Pro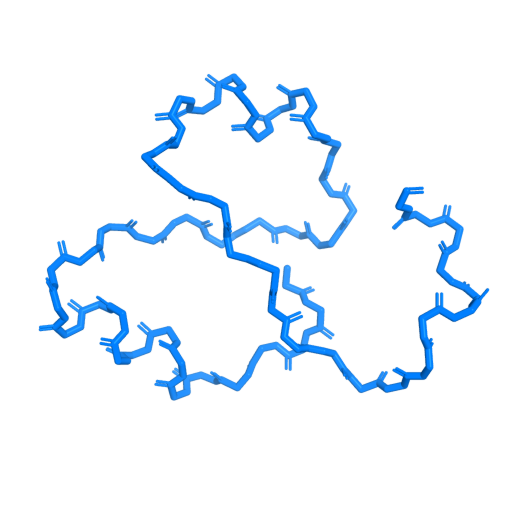tein AF-A0A3C1PW21-F1 (afdb_monomer_lite)

Structure (mmCIF, N/CA/C/O backbone):
data_AF-A0A3C1PW21-F1
#
_entry.id   AF-A0A3C1PW21-F1
#
loop_
_atom_site.group_PDB
_atom_site.id
_atom_site.type_symbol
_atom_site.label_atom_id
_atom_site.label_alt_id
_atom_site.label_comp_id
_atom_site.label_asym_id
_atom_site.label_entity_id
_atom_site.label_seq_id
_atom_site.pdbx_PDB_ins_code
_atom_site.Cartn_x
_atom_site.Cartn_y
_atom_site.Cartn_z
_atom_site.occupancy
_atom_site.B_iso_or_equiv
_atom_site.auth_seq_id
_atom_site.auth_comp_id
_atom_site.auth_asym_id
_atom_site.auth_atom_id
_atom_site.pdbx_PDB_model_num
ATOM 1 N N . ASP A 1 1 ? 4.411 2.021 -0.586 1.00 59.12 1 ASP A N 1
ATOM 2 C CA . ASP A 1 1 ? 3.990 1.734 -1.967 1.00 59.12 1 ASP A CA 1
ATOM 3 C C . ASP A 1 1 ? 5.184 1.135 -2.680 1.00 59.12 1 ASP A C 1
ATOM 5 O O . ASP A 1 1 ? 6.187 1.815 -2.860 1.00 59.12 1 ASP A O 1
ATOM 9 N N . PHE A 1 2 ? 5.096 -0.152 -2.986 1.00 54.97 2 PHE A N 1
ATOM 10 C CA . PHE A 1 2 ? 6.122 -0.896 -3.711 1.00 54.97 2 PHE A CA 1
ATOM 11 C C . PHE A 1 2 ? 5.814 -0.977 -5.218 1.00 54.97 2 PHE A C 1
ATOM 13 O O . PHE A 1 2 ? 6.559 -1.607 -5.954 1.00 54.97 2 PHE A O 1
ATOM 20 N N . GLY A 1 3 ? 4.730 -0.356 -5.699 1.00 55.06 3 GLY A N 1
ATOM 21 C CA . GLY A 1 3 ? 4.147 -0.586 -7.025 1.00 55.06 3 GLY A CA 1
ATOM 22 C C . GLY A 1 3 ? 2.739 -1.178 -6.930 1.00 55.06 3 GLY A C 1
ATOM 23 O O . GLY A 1 3 ? 2.379 -2.108 -7.664 1.00 55.06 3 GLY A O 1
ATOM 24 N N . VAL A 1 4 ? 1.937 -0.667 -5.994 1.00 60.25 4 VAL A N 1
ATOM 25 C CA . VAL A 1 4 ? 0.605 -1.186 -5.701 1.00 60.25 4 VAL A CA 1
ATOM 26 C C . VAL A 1 4 ? -0.308 -1.018 -6.910 1.00 60.25 4 VAL A C 1
ATOM 28 O O . VAL A 1 4 ? -0.436 0.060 -7.501 1.00 60.25 4 VAL A O 1
ATOM 31 N N . LYS A 1 5 ? -1.007 -2.090 -7.297 1.00 65.06 5 LYS A N 1
ATOM 32 C CA . LYS A 1 5 ? -2.075 -1.955 -8.290 1.00 65.06 5 LYS A CA 1
ATOM 33 C C . LYS A 1 5 ? -3.172 -1.092 -7.671 1.00 65.06 5 LYS A C 1
ATOM 35 O O . LYS A 1 5 ? -3.784 -1.496 -6.685 1.00 65.06 5 LYS A O 1
ATOM 40 N N . ARG A 1 6 ? -3.477 0.055 -8.292 1.00 67.31 6 ARG A N 1
ATOM 41 C CA . ARG A 1 6 ? -4.536 1.003 -7.871 1.00 67.31 6 ARG A CA 1
ATOM 42 C C . ARG A 1 6 ? -5.883 0.335 -7.559 1.00 67.31 6 ARG A C 1
ATOM 44 O O . ARG A 1 6 ? -6.663 0.854 -6.770 1.00 67.31 6 ARG A O 1
ATOM 51 N N . ASN A 1 7 ? -6.143 -0.836 -8.142 1.00 68.44 7 ASN A N 1
ATOM 52 C CA . ASN A 1 7 ? -7.350 -1.607 -7.881 1.00 68.44 7 ASN A CA 1
ATOM 53 C C . ASN A 1 7 ? -7.455 -2.136 -6.436 1.00 68.44 7 ASN A C 1
ATOM 55 O O . ASN A 1 7 ? -8.559 -2.231 -5.918 1.00 68.44 7 ASN A O 1
ATOM 59 N N . ILE A 1 8 ? -6.334 -2.446 -5.778 1.00 73.12 8 ILE A N 1
ATOM 60 C CA . ILE A 1 8 ? -6.319 -2.922 -4.385 1.00 73.12 8 ILE A CA 1
ATOM 61 C C . ILE A 1 8 ? -6.720 -1.789 -3.439 1.00 73.12 8 ILE A C 1
ATOM 63 O O . ILE A 1 8 ? -7.599 -1.972 -2.603 1.00 73.12 8 ILE A O 1
ATOM 67 N N . LEU A 1 9 ? -6.137 -0.600 -3.631 1.00 73.38 9 LEU A N 1
ATOM 68 C CA . LEU A 1 9 ? -6.501 0.592 -2.861 1.00 73.38 9 LEU A CA 1
ATOM 69 C C . LEU A 1 9 ? -7.980 0.937 -3.051 1.00 73.38 9 LEU A C 1
ATOM 71 O O . LEU A 1 9 ? -8.673 1.201 -2.079 1.00 73.38 9 LEU A O 1
ATOM 75 N N . ARG A 1 10 ? -8.486 0.845 -4.288 1.00 77.31 10 ARG A N 1
ATOM 76 C CA . ARG A 1 10 ? -9.911 1.044 -4.574 1.00 77.31 10 ARG A CA 1
ATOM 77 C C . ARG A 1 10 ? -10.797 0.040 -3.833 1.00 77.31 10 ARG A C 1
ATOM 79 O O . ARG A 1 10 ? -11.759 0.442 -3.201 1.00 77.31 10 ARG A O 1
ATOM 86 N N . MET A 1 11 ? -10.453 -1.249 -3.853 1.00 77.50 11 MET A N 1
ATOM 87 C CA . MET A 1 11 ? -11.227 -2.283 -3.153 1.00 77.50 11 MET A CA 1
ATOM 88 C C . MET A 1 11 ? -11.222 -2.130 -1.626 1.00 77.50 11 MET A C 1
ATOM 90 O O . MET A 1 11 ? -12.189 -2.538 -0.980 1.00 77.50 11 MET A O 1
ATOM 94 N N . LEU A 1 12 ? -10.139 -1.605 -1.051 1.00 76.75 12 LEU A N 1
ATOM 95 C CA . LEU A 1 12 ? -10.047 -1.308 0.378 1.00 76.75 12 LEU A CA 1
ATOM 96 C C . LEU A 1 12 ? -10.842 -0.038 0.731 1.00 76.75 12 LEU A C 1
ATOM 98 O O . LEU A 1 12 ? -11.607 -0.055 1.691 1.00 76.75 12 LEU A O 1
ATOM 102 N N . ALA A 1 13 ? -10.754 1.011 -0.090 1.00 79.94 13 ALA A N 1
ATOM 103 C CA . ALA A 1 13 ? -11.540 2.232 0.082 1.00 79.94 13 ALA A CA 1
ATOM 104 C C . ALA A 1 13 ? -13.054 1.969 -0.045 1.00 79.94 13 ALA A C 1
ATOM 106 O O . ALA A 1 13 ? -13.831 2.451 0.774 1.00 79.94 13 ALA A O 1
ATOM 107 N N . ASP A 1 14 ? -13.477 1.122 -0.993 1.00 79.88 14 ASP A N 1
ATOM 108 C CA . ASP A 1 14 ? -14.883 0.714 -1.165 1.00 79.88 14 ASP A CA 1
ATOM 109 C C . ASP A 1 14 ? -15.440 -0.049 0.052 1.00 79.88 14 ASP A C 1
ATOM 111 O O . ASP A 1 14 ? -16.651 -0.114 0.253 1.00 79.88 14 ASP A O 1
ATOM 115 N N . ARG A 1 15 ? -14.566 -0.638 0.880 1.00 80.75 15 ARG A N 1
ATOM 116 C CA . ARG A 1 15 ? -14.940 -1.303 2.141 1.00 80.75 15 ARG A CA 1
ATOM 117 C C . ARG A 1 15 ? -14.993 -0.342 3.332 1.00 80.75 15 ARG A C 1
ATOM 119 O O . ARG A 1 15 ? -15.255 -0.790 4.443 1.00 80.75 15 ARG A O 1
ATOM 126 N N . GLY A 1 16 ? -14.775 0.954 3.104 1.00 78.75 16 GLY A N 1
ATOM 127 C CA . GLY A 1 16 ? -14.778 1.982 4.142 1.00 78.75 16 GLY A CA 1
ATOM 128 C C . GLY A 1 16 ? -13.473 2.075 4.930 1.00 78.75 16 GLY A C 1
ATOM 129 O O . GLY A 1 16 ? -13.473 2.647 6.015 1.00 78.75 16 GLY A O 1
ATOM 130 N N . CYS A 1 17 ? -12.371 1.513 4.422 1.00 75.50 17 CYS A N 1
ATOM 131 C CA . CYS A 1 17 ? -11.062 1.698 5.042 1.00 75.50 17 CYS A CA 1
ATOM 132 C C . CYS A 1 17 ? -10.502 3.076 4.675 1.00 75.50 17 CYS A C 1
ATOM 134 O O . CYS A 1 17 ? -10.400 3.401 3.489 1.00 75.50 17 CYS A O 1
ATOM 136 N N . ASP A 1 18 ? -10.096 3.852 5.680 1.00 78.81 18 ASP A N 1
ATOM 137 C CA . ASP A 1 18 ? -9.255 5.028 5.467 1.00 78.81 18 ASP A CA 1
ATOM 138 C C . ASP A 1 18 ? -7.813 4.564 5.215 1.00 78.81 18 ASP A C 1
ATOM 140 O O . ASP A 1 18 ? -7.274 3.735 5.951 1.00 78.81 18 ASP A O 1
ATOM 144 N N . LEU A 1 19 ? -7.218 5.010 4.110 1.00 78.50 19 LEU A N 1
ATOM 145 C CA . LEU A 1 19 ? -5.967 4.455 3.592 1.00 78.50 19 LEU A CA 1
ATOM 146 C C . LEU A 1 19 ? -4.887 5.525 3.525 1.00 78.50 19 LEU A C 1
ATOM 148 O O . LEU A 1 19 ? -4.897 6.386 2.645 1.00 78.50 19 LEU A O 1
ATOM 152 N N . THR A 1 20 ? -3.877 5.378 4.376 1.00 81.19 20 THR A N 1
ATOM 153 C CA . THR A 1 20 ? -2.663 6.196 4.331 1.00 81.19 20 THR A CA 1
ATOM 154 C C . THR A 1 20 ? -1.578 5.462 3.550 1.00 81.19 20 THR A C 1
ATOM 156 O O . THR A 1 20 ? -0.995 4.484 4.021 1.00 81.19 20 THR A O 1
ATOM 159 N N . VAL A 1 21 ? -1.301 5.920 2.326 1.00 79.19 21 VAL A N 1
ATOM 160 C CA . VAL A 1 21 ? -0.247 5.341 1.481 1.00 79.19 21 VAL A CA 1
ATOM 161 C C .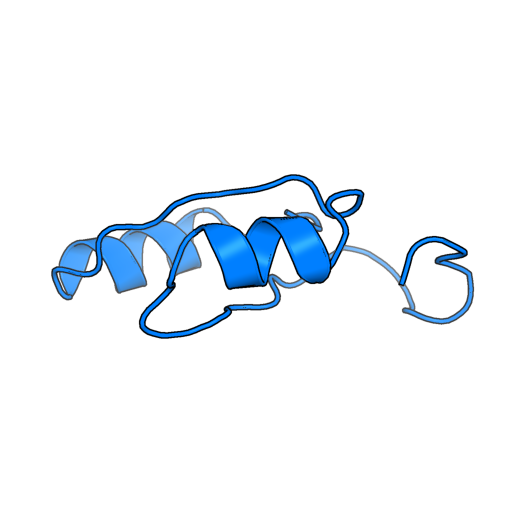 VAL A 1 21 ? 1.088 6.007 1.801 1.00 79.19 21 VAL A C 1
ATOM 163 O O . VAL A 1 21 ? 1.305 7.169 1.468 1.00 79.19 21 VAL A O 1
ATOM 166 N N . VAL A 1 22 ? 1.998 5.248 2.409 1.00 78.19 22 VAL A N 1
ATOM 167 C CA . VAL A 1 22 ? 3.370 5.686 2.706 1.00 78.19 22 VAL A CA 1
ATOM 168 C C . VAL A 1 22 ? 4.377 5.078 1.718 1.00 78.19 22 VAL A C 1
ATOM 170 O O . VAL A 1 22 ? 4.112 4.002 1.165 1.00 78.19 22 VAL A O 1
ATOM 173 N N . PRO A 1 23 ? 5.520 5.735 1.441 1.00 76.19 23 PRO A N 1
ATOM 174 C CA . PRO A 1 23 ? 6.620 5.153 0.670 1.00 76.19 23 PRO A CA 1
ATOM 175 C C . PRO A 1 23 ? 7.088 3.796 1.218 1.00 76.19 23 PRO A C 1
ATOM 177 O O . PRO A 1 23 ? 6.957 3.508 2.401 1.00 76.19 23 PRO A O 1
ATOM 180 N N . ALA A 1 24 ? 7.663 2.950 0.356 1.00 71.12 24 ALA A N 1
ATOM 181 C CA . ALA A 1 24 ? 8.365 1.738 0.801 1.00 71.12 24 ALA A CA 1
ATOM 182 C C . ALA A 1 24 ? 9.505 2.064 1.778 1.00 71.12 24 ALA A C 1
ATOM 184 O O . ALA A 1 24 ? 9.794 1.295 2.686 1.00 71.12 24 ALA A O 1
ATOM 185 N N . THR A 1 25 ? 10.103 3.246 1.601 1.00 72.00 25 THR A N 1
ATOM 186 C CA . THR A 1 25 ? 11.184 3.765 2.428 1.00 72.00 25 THR A CA 1
ATOM 187 C C . THR A 1 25 ? 10.710 4.431 3.726 1.00 72.00 25 THR A C 1
ATOM 189 O O . THR A 1 25 ? 11.353 5.373 4.189 1.00 72.00 25 THR A O 1
ATOM 192 N N . THR A 1 26 ? 9.556 4.049 4.269 1.00 77.31 26 THR A N 1
ATOM 193 C CA . THR A 1 26 ? 9.064 4.585 5.544 1.00 77.31 26 THR A CA 1
ATOM 194 C C . THR A 1 26 ? 9.395 3.595 6.655 1.00 77.31 26 THR A C 1
ATOM 196 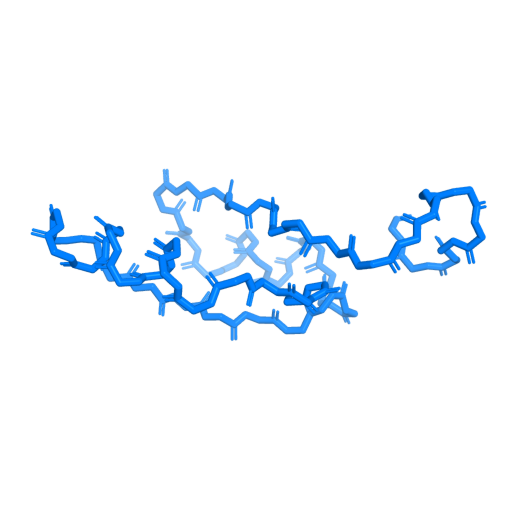O O . THR A 1 26 ? 9.031 2.422 6.539 1.00 77.31 26 THR A O 1
ATOM 199 N N . PRO A 1 27 ? 10.075 4.026 7.731 1.00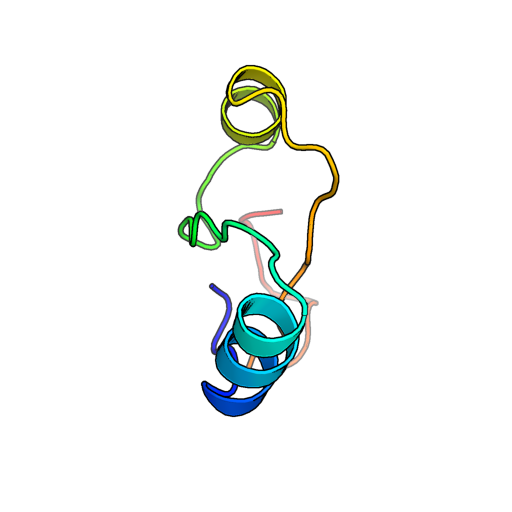 79.94 27 PRO A N 1
ATOM 200 C CA . PRO A 1 27 ? 10.469 3.113 8.788 1.00 79.94 27 PRO A CA 1
ATOM 201 C C . PRO A 1 27 ? 9.241 2.650 9.574 1.00 79.94 27 PRO A C 1
ATOM 203 O O . PRO A 1 27 ? 8.278 3.395 9.771 1.00 79.94 27 PRO A O 1
ATOM 206 N N . ALA A 1 28 ? 9.291 1.415 10.075 1.00 77.38 28 ALA A N 1
ATOM 207 C CA . ALA A 1 28 ? 8.187 0.823 10.828 1.00 77.38 28 ALA A CA 1
ATOM 208 C C . ALA A 1 28 ? 7.805 1.642 12.075 1.00 77.38 28 ALA A C 1
ATOM 210 O O . ALA A 1 28 ? 6.638 1.655 12.458 1.00 77.38 28 ALA A O 1
ATOM 211 N N . SER A 1 29 ? 8.760 2.358 12.680 1.00 83.38 29 SER A N 1
ATOM 212 C CA . SER A 1 29 ? 8.511 3.261 13.811 1.00 83.38 29 SER A CA 1
ATOM 213 C C . SER A 1 29 ? 7.494 4.349 13.481 1.00 83.38 29 SER A C 1
ATOM 215 O O . SER A 1 29 ? 6.607 4.619 14.285 1.00 83.38 29 SER A O 1
ATOM 217 N N . ASP A 1 30 ? 7.595 4.937 12.290 1.00 82.00 30 ASP A N 1
ATOM 218 C CA . ASP A 1 30 ? 6.728 6.034 11.868 1.00 82.00 30 ASP A CA 1
ATOM 219 C C . ASP A 1 30 ? 5.341 5.498 11.513 1.00 82.00 30 ASP A C 1
ATOM 221 O O . ASP A 1 30 ? 4.335 6.121 11.835 1.00 82.00 30 ASP A O 1
ATOM 225 N N . ILE A 1 31 ? 5.281 4.299 10.922 1.00 82.88 31 ILE A N 1
ATOM 226 C CA . ILE A 1 31 ? 4.020 3.608 10.624 1.00 82.88 31 ILE A CA 1
ATOM 227 C C . ILE A 1 31 ? 3.290 3.257 11.921 1.00 82.88 31 ILE A C 1
ATOM 229 O O . ILE A 1 31 ? 2.097 3.505 12.033 1.00 82.88 31 ILE A O 1
ATOM 233 N N . LEU A 1 32 ? 3.992 2.721 12.921 1.00 82.25 32 LEU A N 1
ATOM 234 C CA . LEU A 1 32 ? 3.397 2.404 14.221 1.00 82.25 32 LEU A CA 1
ATOM 235 C C . LEU A 1 32 ? 2.956 3.667 14.973 1.00 82.25 32 LEU A C 1
ATOM 237 O O . LEU A 1 32 ? 1.913 3.649 15.620 1.00 82.25 32 LEU A O 1
ATOM 241 N N . ALA A 1 33 ? 3.693 4.776 14.848 1.00 87.31 33 ALA A N 1
ATOM 242 C CA . ALA A 1 33 ? 3.318 6.059 15.443 1.00 87.31 33 ALA A CA 1
ATOM 243 C C . ALA A 1 33 ? 2.026 6.652 14.850 1.00 87.31 33 ALA A C 1
ATOM 245 O O . AL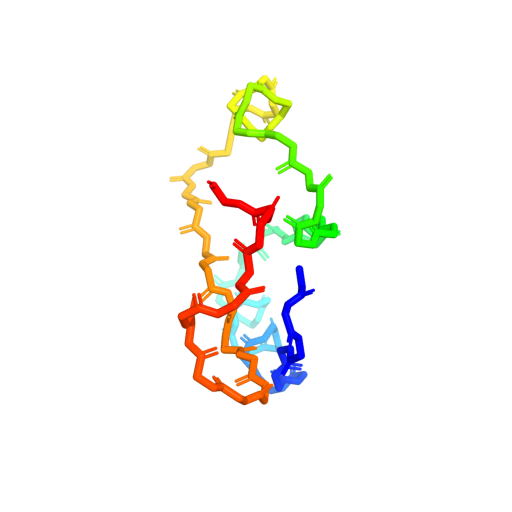A A 1 33 ? 1.356 7.439 15.517 1.00 87.31 33 ALA A O 1
ATOM 246 N N . MET A 1 34 ? 1.645 6.257 13.631 1.00 81.44 34 MET A N 1
ATOM 247 C CA . MET A 1 34 ? 0.367 6.641 13.016 1.00 81.44 34 MET A CA 1
ATOM 248 C C . MET A 1 34 ? -0.839 5.896 13.609 1.00 81.44 34 MET A C 1
ATOM 250 O O . MET A 1 34 ? -1.965 6.183 13.214 1.00 81.44 34 MET A O 1
ATOM 254 N N . ASN A 1 35 ? -0.624 4.969 14.551 1.00 81.50 35 ASN A N 1
ATOM 255 C CA . ASN A 1 35 ? -1.668 4.153 15.176 1.00 81.50 35 ASN A CA 1
ATOM 256 C C . ASN A 1 35 ? -2.624 3.477 14.159 1.00 81.50 35 ASN A C 1
ATOM 258 O O . ASN A 1 35 ? -3.842 3.611 14.271 1.00 81.50 35 ASN A O 1
ATOM 262 N N . PRO A 1 36 ? -2.104 2.764 13.141 1.00 82.00 36 PRO A N 1
ATOM 263 C CA . PRO A 1 36 ? -2.943 2.151 12.124 1.00 82.00 36 PRO A CA 1
ATOM 264 C C . PRO A 1 36 ? -3.707 0.948 12.688 1.00 82.00 36 PRO A C 1
ATOM 266 O O . PRO A 1 36 ? -3.142 0.129 13.413 1.00 82.00 36 PRO A O 1
ATOM 269 N N . ASP A 1 37 ? -4.958 0.770 12.261 1.00 81.81 37 ASP A N 1
ATOM 270 C CA . ASP A 1 37 ? -5.741 -0.440 12.554 1.00 81.81 37 ASP A CA 1
ATOM 271 C C . ASP A 1 37 ? -5.172 -1.696 11.863 1.00 81.81 37 ASP A C 1
ATOM 273 O O . ASP A 1 37 ? -5.445 -2.829 12.261 1.00 81.81 37 ASP A O 1
ATOM 277 N N . GLY A 1 38 ? -4.359 -1.510 10.818 1.00 78.38 38 GLY A N 1
ATOM 278 C CA . GLY A 1 38 ? -3.674 -2.587 10.114 1.00 78.38 38 GLY A CA 1
ATOM 279 C C . GLY A 1 38 ? -2.656 -2.072 9.100 1.00 78.38 38 GLY A C 1
ATOM 280 O O . GLY A 1 38 ? -2.801 -0.985 8.543 1.00 78.38 38 GLY A O 1
ATOM 281 N N . VAL A 1 39 ? -1.615 -2.867 8.844 1.00 79.50 39 VAL A N 1
ATOM 282 C CA . VAL A 1 39 ? -0.565 -2.542 7.867 1.00 79.50 39 VAL A CA 1
ATOM 283 C C . VAL A 1 39 ? -0.724 -3.431 6.640 1.00 79.50 39 VAL A C 1
ATOM 285 O O . VAL A 1 39 ? -0.731 -4.656 6.743 1.00 79.50 39 VAL A O 1
ATOM 288 N N . PHE A 1 40 ? -0.829 -2.809 5.465 1.00 75.94 40 PHE A N 1
ATOM 289 C CA . PHE A 1 40 ? -0.907 -3.509 4.186 1.00 75.94 40 PHE A CA 1
ATOM 290 C C . PHE A 1 40 ? 0.393 -3.332 3.395 1.00 75.94 40 PHE A C 1
ATOM 292 O O . PHE A 1 40 ? 0.722 -2.234 2.944 1.00 75.94 40 PHE A O 1
ATOM 299 N N . LEU A 1 41 ? 1.121 -4.430 3.190 1.00 73.69 41 LEU A N 1
ATOM 300 C CA . LEU A 1 41 ? 2.306 -4.460 2.336 1.00 73.69 41 LEU A CA 1
ATOM 301 C C . LEU A 1 41 ? 1.862 -4.661 0.885 1.00 73.69 41 LEU A C 1
ATOM 303 O O . LEU A 1 41 ? 1.442 -5.746 0.483 1.00 73.69 41 LEU A O 1
ATOM 307 N N . SER A 1 42 ? 1.916 -3.585 0.101 1.00 66.25 42 SER A N 1
ATOM 308 C CA . SER A 1 42 ? 1.550 -3.636 -1.312 1.00 66.25 42 SER A CA 1
ATOM 309 C C . SER A 1 42 ? 2.483 -4.532 -2.116 1.00 66.25 42 SER A C 1
ATOM 311 O O . SER A 1 42 ? 3.688 -4.528 -1.881 1.00 66.25 42 SER A O 1
ATOM 313 N N . ASN A 1 43 ? 1.951 -5.175 -3.155 1.00 64.62 43 ASN A N 1
ATOM 314 C CA . ASN A 1 43 ? 2.772 -5.812 -4.180 1.00 64.62 43 ASN A CA 1
ATOM 315 C C . ASN A 1 43 ? 3.752 -4.797 -4.810 1.00 64.62 43 ASN A C 1
ATOM 317 O O . ASN A 1 43 ? 3.395 -3.632 -4.997 1.00 64.62 43 ASN A O 1
ATOM 321 N N . GLY A 1 44 ? 4.937 -5.259 -5.206 1.00 57.59 44 GLY A N 1
ATOM 322 C CA . GLY A 1 44 ? 5.873 -4.504 -6.040 1.00 57.59 44 GLY A CA 1
ATOM 323 C C . GLY A 1 44 ? 6.347 -5.312 -7.248 1.00 57.59 44 GLY A C 1
ATOM 324 O O . GLY A 1 44 ? 6.157 -6.529 -7.268 1.00 57.59 44 GLY A O 1
ATOM 325 N N . PRO A 1 45 ? 6.885 -4.673 -8.300 1.00 48.25 45 PRO A N 1
ATOM 326 C CA . PRO A 1 45 ? 7.537 -5.380 -9.388 1.00 48.25 45 PRO A CA 1
ATOM 327 C C . PRO A 1 45 ? 8.955 -5.792 -8.959 1.00 48.25 45 PRO A C 1
ATOM 329 O O . PRO A 1 45 ? 9.775 -4.930 -8.656 1.00 48.25 45 PRO A O 1
ATOM 332 N N . GLY A 1 46 ? 9.250 -7.094 -8.978 1.00 54.41 46 GLY A N 1
ATOM 333 C CA . GLY A 1 46 ? 10.593 -7.637 -8.724 1.00 54.41 46 GLY A CA 1
ATOM 334 C C . GLY A 1 46 ? 10.704 -8.518 -7.474 1.00 54.41 46 GLY A C 1
ATOM 335 O O . GLY A 1 46 ? 9.808 -8.525 -6.631 1.00 54.41 46 GLY A O 1
ATOM 336 N N . ASP A 1 47 ? 11.799 -9.282 -7.401 1.00 50.19 47 ASP A N 1
ATOM 337 C CA . ASP A 1 47 ? 12.153 -10.144 -6.264 1.00 50.19 47 ASP A CA 1
ATOM 338 C C . ASP A 1 47 ? 12.477 -9.313 -5.006 1.00 50.19 47 ASP A C 1
ATOM 340 O O . ASP A 1 47 ? 13.118 -8.267 -5.126 1.00 50.19 47 ASP A O 1
ATOM 344 N N . PRO A 1 48 ? 12.091 -9.767 -3.798 1.00 54.78 48 PRO A N 1
ATOM 345 C CA . PRO A 1 48 ? 12.345 -9.068 -2.534 1.00 54.78 48 PRO A CA 1
ATOM 346 C C . PRO A 1 48 ? 13.816 -9.101 -2.072 1.00 54.78 48 PRO A C 1
ATOM 348 O O . PRO A 1 48 ? 14.162 -8.424 -1.106 1.00 54.78 48 PRO A O 1
ATOM 351 N N . GLU A 1 49 ? 14.690 -9.861 -2.740 1.00 53.59 49 GLU A N 1
ATOM 352 C CA . GLU A 1 49 ? 16.078 -10.101 -2.312 1.00 53.59 49 GLU A CA 1
ATOM 353 C C . GLU A 1 49 ? 17.047 -8.893 -2.348 1.00 53.59 49 GLU A C 1
ATOM 355 O O . GLU A 1 49 ? 17.971 -8.893 -1.535 1.00 53.59 49 GLU A O 1
ATOM 360 N N . PRO A 1 50 ? 16.899 -7.838 -3.183 1.00 53.34 50 PRO A N 1
ATOM 361 C CA . PRO A 1 50 ? 17.837 -6.715 -3.190 1.00 53.34 50 PRO A CA 1
ATOM 362 C C . PRO A 1 50 ? 17.264 -5.424 -2.577 1.00 53.34 50 PRO A C 1
ATOM 364 O O . PRO A 1 50 ? 17.781 -4.338 -2.843 1.00 53.34 50 PRO A O 1
ATOM 367 N N . CYS A 1 51 ? 16.202 -5.487 -1.770 1.00 47.66 51 CYS A N 1
ATOM 368 C CA . CYS A 1 51 ? 15.682 -4.299 -1.092 1.00 47.66 51 CYS A CA 1
ATOM 369 C C . CYS A 1 51 ? 16.423 -4.067 0.232 1.00 47.66 51 CYS A C 1
ATOM 371 O O . CYS A 1 51 ? 15.976 -4.491 1.289 1.00 47.66 51 CYS A O 1
ATOM 373 N N . SER A 1 52 ? 17.525 -3.310 0.199 1.00 50.12 52 SER A N 1
ATOM 374 C CA . SER A 1 52 ? 18.222 -2.801 1.399 1.00 50.12 52 SER A CA 1
ATOM 375 C C . SER A 1 52 ? 17.448 -1.689 2.136 1.00 50.12 52 SER A C 1
ATOM 377 O O . SER A 1 52 ? 18.041 -0.830 2.788 1.00 50.12 52 SER A O 1
ATOM 379 N N . TYR A 1 53 ? 16.127 -1.670 1.982 1.00 51.19 53 TYR A N 1
ATOM 380 C CA . TYR A 1 53 ? 15.195 -0.887 2.774 1.00 51.19 53 TYR A CA 1
ATOM 381 C C . TYR A 1 53 ? 14.017 -1.807 3.109 1.00 51.19 53 TYR A C 1
ATOM 383 O O . TYR A 1 53 ? 12.993 -1.803 2.425 1.00 51.19 53 TYR A O 1
ATOM 391 N N . ALA A 1 54 ? 14.221 -2.664 4.101 1.00 43.75 54 ALA A N 1
ATOM 392 C CA . ALA A 1 54 ? 13.207 -3.400 4.846 1.00 43.75 54 ALA A CA 1
ATOM 393 C C . ALA A 1 54 ? 13.847 -3.848 6.164 1.00 43.75 54 ALA A C 1
ATOM 395 O O . ALA A 1 54 ? 15.010 -4.311 6.112 1.00 43.75 54 ALA A O 1
#

Secondary structure (DSSP, 8-state):
--S--HHHHHHHHTTT-------TT--HHHHHHT--S-------SS-STT-S--

Radius of gyration: 12.05 Å; chains: 1; bounding box: 33×17×25 Å

Foldseek 3Di:
DQCADVVVVVVCVVVVDDDDDDDLQDDVVVVVVVVDPDDDDGDHPDDPVPPPRD

pLDDT: mean 70.38, std 11.92, range [43.75, 87.31]

Sequence (54 aa):
DFGVKRNILRMLADRGCDLTVVPATTPASDILAMNPDGVFLS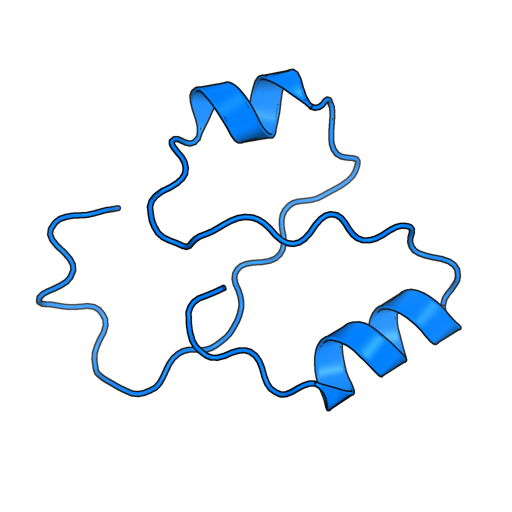NGPGDPEPCSYA